Protein AF-A0A6H5J2U5-F1 (afdb_monomer_lite)

Foldseek 3Di:
DDQLVVLVVVCVVVCVVVVQQEDDDPQALVVLVVQLPDPDHHLAYEAEDEQLCVCVLPDPDDDPPDPDPDVVVVSVSSSSVRSNVNCVLCDPRYDYDYQDFDAPDSVRGDDHSVVVVVVVVVVVVDDGPPDDRSDPDDPDPPDDPVRPPDDVPPDPDVVVVVVVCPPPPPDPDD

Organism: NCBI:txid86971

Secondary structure (DSSP, 8-state):
--HHHHHHHHHHHTTTTTTT-------SHHHHHHHHTSSS--S-EEEEEEHHHHHHHH----------SSHHHHHHHHHHHHHHHHHHHHGGGEEEEEE--EEEETTEEE--HHHHHHHHHHHHHSPPP----SS-PPPPPPPPGGG----TT----HHHHHHH-PPPP-----

Structure (mmCIF, N/CA/C/O backbone):
data_AF-A0A6H5J2U5-F1
#
_entry.id   AF-A0A6H5J2U5-F1
#
loop_
_atom_site.group_PDB
_atom_site.id
_atom_site.type_symbol
_atom_site.label_atom_id
_atom_site.label_alt_id
_atom_site.label_comp_id
_atom_site.label_asym_id
_atom_site.label_entity_id
_atom_site.label_seq_id
_atom_site.pdbx_PDB_ins_code
_atom_site.Cartn_x
_atom_site.Cartn_y
_atom_site.Cartn_z
_atom_site.occupancy
_atom_site.B_iso_or_equiv
_atom_site.auth_seq_id
_atom_site.auth_comp_id
_atom_site.auth_asym_id
_atom_site.auth_atom_id
_atom_site.pdbx_PDB_model_num
ATOM 1 N N . MET A 1 1 ? -13.001 -18.050 13.666 1.00 43.03 1 MET A N 1
ATOM 2 C CA . MET A 1 1 ? -12.130 -17.780 12.499 1.00 43.03 1 MET A CA 1
ATOM 3 C C . MET A 1 1 ? -11.922 -16.277 12.433 1.00 43.03 1 MET A C 1
ATOM 5 O O . MET A 1 1 ? -12.919 -15.570 12.451 1.00 43.03 1 MET A O 1
ATOM 9 N N . ASN A 1 2 ? -10.673 -15.802 12.469 1.00 52.56 2 ASN A N 1
ATOM 10 C CA . ASN A 1 2 ? -10.343 -14.370 12.451 1.00 52.56 2 ASN A CA 1
ATOM 11 C C . ASN A 1 2 ? -10.569 -13.779 11.050 1.00 52.56 2 ASN A C 1
ATOM 13 O O . ASN A 1 2 ? -10.261 -14.433 10.055 1.00 52.56 2 ASN A O 1
ATOM 17 N N . ASP A 1 3 ? -11.049 -12.536 10.969 1.00 58.19 3 ASP A N 1
ATOM 18 C CA . ASP A 1 3 ? -11.325 -11.849 9.694 1.00 58.19 3 ASP A CA 1
ATOM 19 C C . ASP A 1 3 ? -10.076 -11.690 8.809 1.00 58.19 3 ASP A C 1
ATOM 21 O O . ASP A 1 3 ? -10.172 -11.746 7.584 1.00 58.19 3 ASP A O 1
ATOM 25 N N . SER A 1 4 ? -8.889 -11.615 9.421 1.00 61.03 4 SER A N 1
ATOM 26 C CA . SER A 1 4 ? -7.597 -11.623 8.716 1.00 61.03 4 SER A CA 1
ATOM 27 C C . SER A 1 4 ? -7.375 -12.909 7.901 1.00 61.03 4 SER A C 1
ATOM 29 O O . SER A 1 4 ? -6.958 -12.853 6.746 1.00 61.03 4 SER A O 1
ATOM 31 N N . SER A 1 5 ? -7.749 -14.074 8.444 1.00 64.31 5 SER A N 1
ATOM 32 C CA . SER A 1 5 ? -7.606 -15.362 7.750 1.00 64.31 5 SER A CA 1
ATOM 33 C C . SER A 1 5 ? -8.524 -15.459 6.529 1.00 64.31 5 SER A C 1
ATOM 35 O O . SER A 1 5 ? -8.112 -15.960 5.489 1.00 64.31 5 SER A O 1
ATOM 37 N N . ARG A 1 6 ? -9.748 -14.919 6.625 1.00 68.31 6 ARG A N 1
ATOM 38 C CA . ARG A 1 6 ? -10.698 -14.858 5.498 1.00 68.31 6 ARG A CA 1
ATOM 39 C C . ARG A 1 6 ? -10.226 -13.935 4.381 1.00 68.31 6 ARG A C 1
ATOM 41 O O . ARG A 1 6 ? -10.458 -14.219 3.210 1.00 68.31 6 ARG A O 1
ATOM 48 N N . LEU A 1 7 ? -9.593 -12.820 4.741 1.00 70.19 7 LEU A N 1
ATOM 49 C CA . LEU A 1 7 ? -9.038 -11.886 3.771 1.00 70.19 7 LEU A CA 1
ATOM 50 C C . LEU A 1 7 ? -7.875 -12.528 3.010 1.00 70.19 7 LEU A C 1
ATOM 52 O O . LEU A 1 7 ? -7.864 -12.477 1.783 1.00 70.19 7 LEU A O 1
ATOM 56 N N . GLN A 1 8 ? -6.950 -13.192 3.710 1.00 68.25 8 GLN A N 1
ATOM 57 C CA . GLN A 1 8 ? -5.845 -13.899 3.058 1.00 68.25 8 GLN A CA 1
ATOM 58 C C . GLN A 1 8 ? -6.324 -15.031 2.146 1.00 68.25 8 GLN A C 1
ATOM 60 O O . GLN A 1 8 ? -5.856 -15.134 1.016 1.00 68.25 8 GLN A O 1
ATOM 65 N N . GLU A 1 9 ? -7.301 -15.826 2.588 1.00 74.38 9 GLU A N 1
ATOM 66 C CA . GLU A 1 9 ? -7.892 -16.890 1.770 1.00 74.38 9 GLU A CA 1
ATOM 67 C C . GLU A 1 9 ? -8.509 -16.336 0.476 1.00 74.38 9 GLU A C 1
ATOM 69 O O . GLU A 1 9 ? -8.287 -16.877 -0.605 1.00 74.38 9 GLU A O 1
ATOM 74 N N . ARG A 1 10 ? -9.217 -15.203 0.554 1.00 71.38 10 ARG A N 1
ATOM 75 C CA . ARG A 1 10 ? -9.783 -14.544 -0.632 1.00 71.38 10 ARG A CA 1
ATOM 76 C C . ARG A 1 10 ? -8.732 -13.946 -1.561 1.00 71.38 10 ARG A C 1
ATOM 78 O O . ARG A 1 10 ? -8.880 -14.044 -2.775 1.00 71.38 10 ARG A O 1
ATOM 85 N N . LEU A 1 11 ? -7.682 -13.331 -1.021 1.00 70.50 11 LEU A N 1
ATOM 86 C CA . LEU A 1 11 ? -6.583 -12.808 -1.840 1.00 70.50 11 LEU A CA 1
ATOM 87 C C . LEU A 1 11 ? -5.823 -13.929 -2.557 1.00 70.50 11 LEU A C 1
ATOM 89 O O . LEU A 1 11 ? -5.430 -13.749 -3.712 1.00 70.50 11 LEU A O 1
ATOM 93 N N . ALA A 1 12 ? -5.667 -15.081 -1.899 1.00 71.44 12 ALA A N 1
ATOM 94 C CA . ALA A 1 12 ? -5.102 -16.285 -2.495 1.00 71.44 12 ALA A CA 1
ATOM 95 C C . ALA A 1 12 ? -6.001 -16.833 -3.615 1.00 71.44 12 ALA A C 1
ATOM 97 O O . ALA A 1 12 ? -5.511 -17.070 -4.712 1.00 71.44 12 ALA A O 1
ATOM 98 N N . GLN A 1 13 ? -7.319 -16.940 -3.394 1.00 73.12 13 GLN A N 1
ATOM 99 C CA . GLN A 1 13 ? -8.281 -17.384 -4.421 1.00 73.12 13 GLN A CA 1
ATOM 100 C C . GLN A 1 13 ? -8.286 -16.506 -5.682 1.00 73.12 13 GLN A C 1
ATOM 102 O O . GLN A 1 13 ? -8.606 -16.983 -6.767 1.00 73.12 13 GLN A O 1
ATOM 107 N N . LEU A 1 14 ? -7.945 -15.222 -5.552 1.00 66.69 14 LEU A N 1
ATOM 108 C CA . LEU A 1 14 ? -7.883 -14.281 -6.672 1.00 66.69 14 LEU A CA 1
ATOM 109 C C . LEU A 1 14 ? -6.512 -14.251 -7.373 1.00 66.69 14 LEU A C 1
ATOM 111 O O . LEU A 1 14 ? -6.299 -13.411 -8.253 1.00 66.69 14 LEU A O 1
ATOM 115 N N . ASN A 1 15 ? -5.575 -15.126 -6.982 1.00 64.69 15 ASN A N 1
ATOM 116 C CA . ASN A 1 15 ? -4.176 -15.146 -7.429 1.00 64.69 15 ASN A CA 1
ATOM 117 C C . ASN A 1 15 ? -3.491 -13.771 -7.310 1.00 64.69 15 ASN A C 1
ATOM 119 O O . ASN A 1 15 ? -2.558 -13.454 -8.047 1.00 64.69 15 ASN A O 1
ATOM 123 N N . LEU A 1 16 ? -3.962 -12.906 -6.405 1.00 63.53 16 LEU A N 1
ATOM 124 C CA . LEU A 1 16 ? -3.403 -11.561 -6.247 1.00 63.53 16 LEU A CA 1
ATOM 125 C C . LEU A 1 16 ? -2.060 -11.596 -5.514 1.00 63.53 16 LEU A C 1
ATOM 127 O O . LEU A 1 16 ? -1.203 -10.750 -5.770 1.00 63.53 16 LEU A O 1
ATOM 131 N N . LEU A 1 17 ? -1.875 -12.600 -4.651 1.00 59.41 17 LEU A N 1
ATOM 132 C CA . LEU A 1 17 ? -0.591 -12.906 -4.019 1.00 59.41 17 LEU A CA 1
ATOM 133 C C . LEU A 1 17 ? 0.446 -13.320 -5.075 1.00 59.41 17 LEU A C 1
ATOM 135 O O . LEU A 1 17 ? 1.549 -12.778 -5.091 1.00 59.41 17 LEU A O 1
ATOM 139 N N . ASP A 1 18 ? 0.055 -14.174 -6.026 1.00 54.97 18 ASP A N 1
ATOM 140 C CA . ASP A 1 18 ? 0.927 -14.638 -7.117 1.00 54.97 18 ASP A CA 1
ATOM 141 C C . ASP A 1 18 ? 1.259 -13.540 -8.125 1.00 54.97 18 ASP A C 1
ATOM 143 O O . ASP A 1 18 ? 2.338 -13.538 -8.719 1.00 54.97 18 ASP A O 1
ATOM 147 N N . LYS A 1 19 ? 0.359 -12.565 -8.294 1.00 53.78 19 LYS A N 1
ATOM 148 C CA . LYS A 1 19 ? 0.619 -11.390 -9.128 1.00 53.78 19 LYS A CA 1
ATOM 149 C C . LYS A 1 19 ? 1.618 -10.415 -8.472 1.00 53.78 19 LYS A C 1
ATOM 151 O O . LYS A 1 19 ? 2.128 -9.558 -9.178 1.00 53.78 19 LYS A O 1
ATOM 156 N N . ARG A 1 20 ? 1.963 -10.570 -7.182 1.00 53.16 20 ARG A N 1
ATOM 157 C CA . ARG A 1 20 ? 3.005 -9.808 -6.441 1.00 53.16 20 ARG A CA 1
ATOM 158 C C . ARG A 1 20 ? 2.745 -8.302 -6.248 1.00 53.16 20 ARG A C 1
ATOM 160 O O . ARG A 1 20 ? 3.686 -7.531 -6.086 1.00 53.16 20 ARG A O 1
ATOM 167 N N . TRP A 1 21 ? 1.480 -7.868 -6.227 1.00 55.19 21 TRP A N 1
ATOM 168 C CA . TRP A 1 21 ? 1.119 -6.437 -6.117 1.00 55.19 21 TRP A CA 1
ATOM 169 C C . TRP A 1 21 ? 0.710 -5.978 -4.713 1.00 55.19 21 TRP A C 1
ATOM 171 O O . TRP A 1 21 ? 0.473 -4.788 -4.510 1.00 55.19 21 TRP A O 1
ATOM 181 N N . ILE A 1 22 ? 0.553 -6.894 -3.752 1.00 55.19 22 ILE A N 1
ATOM 182 C CA . ILE A 1 22 ? -0.064 -6.569 -2.461 1.00 55.19 22 ILE A CA 1
ATOM 183 C C . ILE A 1 22 ? 0.810 -7.063 -1.313 1.00 55.19 22 ILE A C 1
ATOM 185 O O . ILE A 1 22 ? 0.954 -8.262 -1.088 1.00 55.19 22 ILE A O 1
ATOM 189 N N . LEU A 1 23 ? 1.327 -6.117 -0.536 1.00 53.03 23 LEU A N 1
ATOM 190 C CA . LEU A 1 23 ? 1.922 -6.372 0.769 1.00 53.03 23 LEU A CA 1
ATOM 191 C C . LEU A 1 23 ? 0.818 -6.342 1.825 1.00 53.03 23 LEU A C 1
ATOM 193 O O . LEU A 1 23 ? 0.500 -5.297 2.389 1.00 53.03 23 LEU A O 1
ATOM 197 N N . THR A 1 24 ? 0.205 -7.492 2.094 1.00 53.81 24 THR A N 1
ATOM 198 C CA . THR A 1 24 ? -0.684 -7.633 3.252 1.00 53.81 24 THR A CA 1
ATOM 199 C C . THR A 1 24 ? 0.099 -8.121 4.460 1.00 53.81 24 THR A C 1
ATOM 201 O O . THR A 1 24 ? 0.591 -9.245 4.445 1.00 53.81 24 THR A O 1
ATOM 204 N N . GLY A 1 25 ? 0.152 -7.320 5.525 1.00 53.81 25 GLY A N 1
ATOM 205 C CA . GLY A 1 25 ? 0.643 -7.786 6.826 1.00 53.81 25 GLY A CA 1
ATOM 206 C C . GLY A 1 25 ? 2.158 -7.738 7.011 1.00 53.81 25 GLY A C 1
ATOM 207 O O . GLY A 1 25 ? 2.696 -8.570 7.730 1.00 53.81 25 GLY A O 1
ATOM 208 N N . VAL A 1 26 ? 2.841 -6.769 6.396 1.00 55.91 26 VAL A N 1
ATOM 209 C CA . VAL A 1 26 ? 4.232 -6.457 6.748 1.00 55.91 26 VAL A CA 1
ATOM 210 C C . VAL A 1 26 ? 4.259 -5.974 8.191 1.00 55.91 26 VAL A C 1
ATOM 212 O O . VAL A 1 26 ? 3.851 -4.850 8.485 1.00 55.91 26 VAL A O 1
ATOM 215 N N . GLU A 1 27 ? 4.706 -6.836 9.096 1.00 64.06 27 GLU A N 1
ATOM 216 C CA . GLU A 1 27 ? 4.868 -6.464 10.497 1.00 64.06 27 GLU A CA 1
ATOM 217 C C . GLU A 1 27 ? 6.130 -5.616 10.695 1.00 64.06 27 GLU A C 1
ATOM 219 O O . GLU A 1 27 ? 6.157 -4.795 11.613 1.00 64.06 27 GLU A O 1
ATOM 224 N N . ARG A 1 28 ? 7.150 -5.774 9.830 1.00 73.62 28 ARG A N 1
ATOM 225 C CA . ARG A 1 28 ? 8.456 -5.104 9.935 1.00 73.62 28 ARG A CA 1
ATOM 226 C C . ARG A 1 28 ? 8.952 -4.604 8.581 1.00 73.62 28 ARG A C 1
ATOM 228 O O . ARG A 1 28 ? 8.821 -5.282 7.568 1.00 73.62 28 ARG A O 1
ATOM 235 N N . VAL A 1 29 ? 9.568 -3.423 8.557 1.00 78.94 29 VAL A N 1
ATOM 236 C CA . VAL A 1 29 ? 10.093 -2.824 7.316 1.00 78.94 29 VAL A CA 1
ATOM 237 C C . VAL A 1 29 ? 11.210 -3.667 6.690 1.00 78.94 29 VAL A C 1
ATOM 239 O O . VAL A 1 29 ? 11.406 -3.630 5.478 1.00 78.94 29 VAL A O 1
ATOM 242 N N . GLU A 1 30 ? 11.926 -4.442 7.499 1.00 80.81 30 GLU A N 1
ATOM 243 C CA . GLU A 1 30 ? 12.962 -5.376 7.058 1.00 80.81 30 GLU A CA 1
ATOM 244 C C . GLU A 1 30 ? 12.401 -6.430 6.099 1.00 80.81 30 GLU A C 1
ATOM 246 O O . GLU A 1 30 ? 12.951 -6.604 5.015 1.00 80.81 30 GLU A O 1
ATOM 251 N N . ASP A 1 31 ? 11.254 -7.029 6.428 1.00 78.75 31 ASP A N 1
ATOM 252 C CA . ASP A 1 31 ? 10.593 -8.030 5.580 1.00 78.75 31 ASP A CA 1
ATOM 253 C C . ASP A 1 31 ? 10.211 -7.428 4.215 1.00 78.75 31 ASP A C 1
ATOM 255 O O . ASP A 1 31 ? 10.296 -8.071 3.167 1.00 78.75 31 ASP A O 1
ATOM 259 N N . PHE A 1 32 ? 9.823 -6.147 4.208 1.00 77.25 32 PHE A N 1
ATOM 260 C CA . PHE A 1 32 ? 9.541 -5.424 2.972 1.00 77.25 32 PHE A CA 1
ATOM 261 C C . PHE A 1 32 ? 10.811 -5.167 2.148 1.00 77.25 32 PHE A C 1
ATOM 263 O O . PHE A 1 32 ? 10.782 -5.352 0.933 1.00 77.25 32 PHE A O 1
ATOM 270 N N . LYS A 1 33 ? 11.933 -4.805 2.780 1.00 80.75 33 LYS A N 1
ATOM 271 C CA . LYS A 1 33 ? 13.228 -4.643 2.093 1.00 80.75 33 LYS A CA 1
ATOM 272 C C . LYS A 1 33 ? 13.719 -5.954 1.480 1.00 80.75 33 LYS A C 1
ATOM 274 O O . LYS A 1 33 ? 14.254 -5.938 0.376 1.00 80.75 33 LYS A O 1
ATOM 279 N N . GLU A 1 34 ? 13.529 -7.078 2.167 1.00 79.62 34 GLU A N 1
ATOM 280 C CA . GLU A 1 34 ? 13.857 -8.403 1.630 1.00 79.62 34 GLU A CA 1
ATOM 281 C C . GLU A 1 34 ? 13.012 -8.731 0.393 1.00 79.62 34 GLU A C 1
ATOM 283 O O . GLU A 1 34 ? 13.543 -9.211 -0.611 1.00 79.62 34 GLU A O 1
ATOM 288 N N . LEU A 1 35 ? 11.715 -8.401 0.413 1.00 75.88 35 LEU A N 1
ATOM 289 C CA . LEU A 1 35 ? 10.852 -8.570 -0.757 1.00 75.88 35 LEU A CA 1
ATOM 290 C C . LEU A 1 35 ? 11.263 -7.652 -1.923 1.00 75.88 35 LEU A C 1
ATOM 292 O O . LEU A 1 35 ? 11.249 -8.077 -3.082 1.00 75.88 35 LEU A O 1
ATOM 296 N N . ASP A 1 36 ? 11.650 -6.412 -1.629 1.00 77.06 36 ASP A N 1
ATOM 297 C CA . ASP A 1 36 ? 12.111 -5.432 -2.623 1.00 77.06 36 ASP A CA 1
ATOM 298 C C . ASP A 1 36 ? 13.493 -5.790 -3.210 1.00 77.06 36 ASP A C 1
ATOM 300 O O . ASP A 1 36 ? 13.843 -5.351 -4.302 1.00 77.06 36 ASP A O 1
ATOM 304 N N . ALA A 1 37 ? 14.260 -6.653 -2.537 1.00 77.50 37 ALA A N 1
ATOM 305 C CA . ALA A 1 37 ? 15.502 -7.226 -3.057 1.00 77.50 37 ALA A CA 1
ATOM 306 C C . ALA A 1 37 ? 15.283 -8.444 -3.979 1.00 77.50 37 ALA A C 1
ATOM 308 O O . ALA A 1 37 ? 16.245 -8.984 -4.533 1.00 77.50 37 ALA A O 1
ATOM 309 N N . SER A 1 38 ? 14.041 -8.904 -4.152 1.00 73.69 38 SER A N 1
ATOM 310 C CA . SER A 1 38 ? 13.741 -10.048 -5.016 1.00 73.69 38 SER A CA 1
ATOM 311 C C . SER A 1 38 ? 13.962 -9.741 -6.506 1.00 73.69 38 SER A C 1
ATOM 313 O O . SER A 1 38 ? 14.063 -8.596 -6.941 1.00 73.69 38 SER A O 1
ATOM 315 N N . ILE A 1 39 ? 14.008 -10.794 -7.331 1.00 67.44 39 ILE A N 1
ATOM 316 C CA . ILE A 1 39 ? 14.215 -10.680 -8.787 1.00 67.44 39 ILE A CA 1
ATOM 317 C C . ILE A 1 39 ? 13.116 -9.832 -9.458 1.00 67.44 39 ILE A C 1
ATOM 319 O O . ILE A 1 39 ? 13.362 -9.204 -10.490 1.00 67.44 39 ILE A O 1
ATOM 323 N N . VAL A 1 40 ? 11.916 -9.788 -8.876 1.00 69.62 40 VAL A N 1
ATOM 324 C CA . VAL A 1 40 ? 10.784 -9.004 -9.381 1.00 69.62 40 VAL A CA 1
ATOM 325 C C . VAL A 1 40 ? 10.167 -8.253 -8.199 1.00 69.62 40 VAL A C 1
ATOM 327 O O . VAL A 1 40 ? 9.246 -8.787 -7.570 1.00 69.62 40 VAL A O 1
ATOM 330 N N . PRO A 1 41 ? 10.696 -7.065 -7.854 1.00 70.38 41 PRO A N 1
ATOM 331 C CA . PRO A 1 41 ? 10.223 -6.312 -6.705 1.00 70.38 41 PRO A CA 1
ATOM 332 C C . PRO A 1 41 ? 8.807 -5.764 -6.931 1.00 70.38 41 PRO A C 1
ATOM 334 O O . PRO A 1 41 ? 8.393 -5.533 -8.073 1.00 70.38 41 PRO A O 1
ATOM 337 N N . PRO A 1 42 ? 8.045 -5.528 -5.852 1.00 72.31 42 PRO A N 1
ATOM 338 C CA . PRO A 1 42 ? 6.724 -4.927 -5.943 1.00 72.31 42 PRO A CA 1
ATOM 339 C C . PRO A 1 42 ? 6.815 -3.468 -6.419 1.00 72.31 42 PRO A C 1
ATOM 341 O O . PRO A 1 42 ? 7.238 -2.561 -5.696 1.00 72.31 42 PRO A O 1
ATOM 344 N N . ASN A 1 43 ? 6.324 -3.217 -7.633 1.00 72.38 43 ASN A N 1
ATOM 345 C CA . ASN A 1 43 ? 6.282 -1.872 -8.223 1.00 72.38 43 ASN A CA 1
ATOM 346 C C . ASN A 1 43 ? 5.240 -0.952 -7.558 1.00 72.38 43 ASN A C 1
ATOM 348 O O . ASN A 1 43 ? 5.323 0.271 -7.663 1.00 72.38 43 ASN A O 1
ATOM 352 N N . ARG A 1 44 ? 4.266 -1.528 -6.846 1.00 75.81 44 ARG A N 1
ATOM 353 C CA . ARG A 1 44 ? 3.218 -0.808 -6.117 1.00 75.81 44 ARG A CA 1
ATOM 354 C C . ARG A 1 44 ? 3.042 -1.426 -4.735 1.00 75.81 44 ARG A C 1
ATOM 356 O O . ARG A 1 44 ? 3.002 -2.644 -4.601 1.00 75.81 44 ARG A O 1
ATOM 363 N N . VAL A 1 45 ? 2.946 -0.580 -3.714 1.00 78.56 45 VAL A N 1
ATOM 364 C CA . VAL A 1 45 ? 2.697 -0.979 -2.324 1.00 78.56 45 VAL A CA 1
ATOM 365 C C . VAL A 1 45 ? 1.365 -0.378 -1.911 1.00 78.56 45 VAL A C 1
ATOM 367 O O . VAL A 1 45 ? 1.226 0.838 -1.878 1.00 78.56 45 VAL A O 1
ATOM 370 N N . LEU A 1 46 ? 0.385 -1.221 -1.601 1.00 80.31 46 LEU A N 1
ATOM 371 C CA . LEU A 1 46 ? -0.911 -0.779 -1.095 1.00 80.31 46 LEU A CA 1
ATOM 372 C C . LEU A 1 46 ? -0.953 -0.993 0.416 1.00 80.31 46 LEU A C 1
ATOM 374 O O . LEU A 1 46 ? -0.873 -2.131 0.878 1.00 80.31 46 LEU A O 1
ATOM 378 N N . MET A 1 47 ? -1.084 0.086 1.186 1.00 79.44 47 MET A N 1
ATOM 379 C CA . MET A 1 47 ? -1.215 0.022 2.641 1.00 79.44 47 MET A CA 1
ATOM 380 C C . MET A 1 47 ? -2.641 0.330 3.059 1.00 79.44 47 MET A C 1
ATOM 382 O O . MET A 1 47 ? -3.140 1.431 2.853 1.00 79.44 47 MET A O 1
ATOM 386 N N . LEU A 1 48 ? -3.291 -0.646 3.679 1.00 79.81 48 LEU A N 1
ATOM 387 C CA . LEU A 1 48 ? -4.651 -0.501 4.175 1.00 79.81 48 LEU A CA 1
ATOM 388 C C . LEU A 1 48 ? -4.622 0.032 5.606 1.00 79.81 48 LEU A C 1
ATOM 390 O O . LEU A 1 48 ? -4.028 -0.594 6.486 1.00 79.81 48 LEU A O 1
ATOM 394 N N . VAL A 1 49 ? -5.274 1.166 5.848 1.00 78.38 49 VAL A N 1
ATOM 395 C CA . VAL A 1 49 ? -5.325 1.793 7.174 1.00 78.38 49 VAL A CA 1
ATOM 396 C C . VAL A 1 49 ? -6.768 2.109 7.525 1.00 78.38 49 VAL A C 1
ATOM 398 O O . VAL A 1 49 ? -7.485 2.718 6.735 1.00 78.38 49 VAL A O 1
ATOM 401 N N . ASP A 1 50 ? -7.193 1.716 8.723 1.00 78.12 50 ASP A N 1
ATOM 402 C CA . ASP A 1 50 ? -8.510 2.087 9.235 1.00 78.12 50 ASP A CA 1
ATOM 403 C C . ASP A 1 50 ? -8.642 3.612 9.374 1.00 78.12 50 ASP A C 1
ATOM 405 O O . ASP A 1 50 ? -7.689 4.311 9.731 1.00 78.12 50 ASP A O 1
ATOM 409 N N . SER A 1 51 ? -9.842 4.127 9.127 1.00 77.31 51 SER A N 1
ATOM 410 C CA . SER A 1 51 ? -10.187 5.550 9.181 1.00 77.31 51 SER A CA 1
ATOM 411 C C . SER A 1 51 ? -9.745 6.210 10.499 1.00 77.31 51 SER A C 1
ATOM 413 O O . SER A 1 51 ? -9.246 7.333 10.495 1.00 77.31 51 SER A O 1
ATOM 415 N N . SER A 1 52 ? -9.837 5.480 11.617 1.00 73.69 52 SER A N 1
ATOM 416 C CA . SER A 1 52 ? -9.431 5.916 12.965 1.00 73.69 52 SER A CA 1
ATOM 417 C C . SER A 1 52 ? -7.909 6.060 13.164 1.00 73.69 52 SER A C 1
ATOM 419 O O . SER A 1 52 ? -7.440 6.794 14.046 1.00 73.69 52 SER A O 1
ATOM 421 N N . ALA A 1 53 ? -7.123 5.338 12.364 1.00 72.81 53 ALA A N 1
ATOM 422 C CA . ALA A 1 53 ? -5.666 5.288 12.425 1.00 72.81 53 ALA A CA 1
ATOM 423 C C . ALA A 1 53 ? -5.004 6.104 11.306 1.00 72.81 53 ALA A C 1
ATOM 425 O O . ALA A 1 53 ? -3.837 6.474 11.446 1.00 72.81 53 ALA A O 1
ATOM 426 N N . TYR A 1 54 ? -5.742 6.426 10.240 1.00 77.75 54 TYR A N 1
ATOM 427 C CA . TYR A 1 54 ? -5.246 7.132 9.059 1.00 77.75 54 TYR 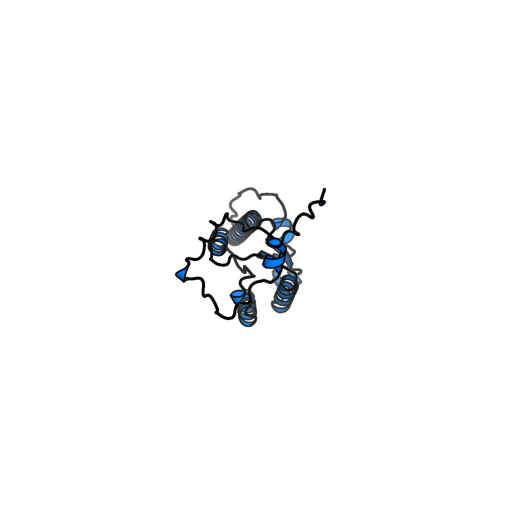A CA 1
ATOM 428 C C . TYR A 1 54 ? -4.531 8.438 9.420 1.00 77.75 54 TYR A C 1
ATOM 430 O O . TYR A 1 54 ? -3.351 8.604 9.110 1.00 77.75 54 TYR A O 1
ATOM 438 N N . ASP A 1 55 ? -5.187 9.318 10.178 1.00 78.50 55 ASP A N 1
ATOM 439 C CA . ASP A 1 55 ? -4.607 10.612 10.562 1.00 78.50 55 ASP A CA 1
ATOM 440 C C . ASP A 1 55 ? -3.342 10.449 11.419 1.00 78.50 55 ASP A C 1
ATOM 442 O O . ASP A 1 55 ? -2.392 11.223 11.309 1.00 78.50 55 ASP A O 1
ATOM 446 N N . LYS A 1 56 ? -3.285 9.403 12.253 1.00 75.88 56 LYS A N 1
ATOM 447 C CA . LYS A 1 56 ? -2.122 9.111 13.107 1.00 75.88 56 LYS A CA 1
ATOM 448 C C . LYS A 1 56 ? -0.931 8.628 12.278 1.00 75.88 56 LYS A C 1
ATOM 450 O O . LYS A 1 56 ? 0.198 9.061 12.538 1.00 75.88 56 LYS A O 1
ATOM 455 N N . VAL A 1 57 ? -1.183 7.779 11.280 1.00 73.38 57 VAL A N 1
ATOM 456 C CA . VAL A 1 57 ? -0.172 7.272 10.338 1.00 73.38 57 VAL A CA 1
ATOM 457 C C . VAL A 1 57 ? 0.359 8.406 9.464 1.00 73.38 57 VAL A C 1
ATOM 459 O O . VAL A 1 57 ? 1.573 8.567 9.371 1.00 73.38 57 VAL A O 1
ATOM 462 N N . MET A 1 58 ? -0.526 9.238 8.914 1.00 77.62 58 MET A N 1
ATOM 463 C CA . MET A 1 58 ? -0.147 10.350 8.036 1.00 77.62 58 MET A CA 1
ATOM 464 C C . MET A 1 58 ? 0.451 11.545 8.790 1.00 77.62 58 MET A C 1
ATOM 466 O O . MET A 1 58 ? 1.111 12.392 8.191 1.00 77.62 58 MET A O 1
ATOM 470 N N . SER A 1 59 ? 0.251 11.643 10.108 1.00 76.56 59 SER A N 1
ATOM 471 C CA . SER A 1 59 ? 0.872 12.708 10.896 1.00 76.56 59 SER A CA 1
ATOM 472 C C . SER A 1 59 ? 2.386 12.502 11.052 1.00 76.56 59 SER A C 1
ATOM 474 O O . SER A 1 59 ? 2.853 11.465 11.527 1.00 76.56 59 SER A O 1
ATOM 476 N N . ASN A 1 60 ? 3.166 13.552 10.782 1.00 62.62 60 ASN A N 1
ATOM 477 C CA . ASN A 1 60 ? 4.614 13.590 11.051 1.00 62.62 60 ASN A CA 1
ATOM 478 C C . ASN A 1 60 ? 4.964 13.670 12.548 1.00 62.62 60 ASN A C 1
ATOM 480 O O . ASN A 1 60 ? 6.137 13.733 12.914 1.00 62.62 60 ASN A O 1
ATOM 484 N N . LYS A 1 61 ? 3.967 13.684 13.441 1.00 61.66 61 LYS A N 1
ATOM 485 C CA . LYS A 1 61 ? 4.209 13.683 14.883 1.00 61.66 61 LYS A CA 1
ATOM 486 C C . LYS A 1 61 ? 4.706 12.295 15.288 1.00 61.66 61 LYS A C 1
ATOM 488 O O . LYS A 1 61 ? 3.930 11.342 15.389 1.00 61.66 61 LYS A O 1
ATOM 493 N N . LEU A 1 62 ? 6.015 12.181 15.503 1.00 54.88 62 LEU A N 1
ATOM 494 C CA . LEU A 1 62 ? 6.596 11.094 16.283 1.00 54.88 62 LEU A CA 1
ATOM 495 C C . LEU A 1 62 ? 5.998 11.195 17.685 1.00 54.88 62 LEU A C 1
ATOM 497 O O . LEU A 1 62 ? 6.178 12.199 18.374 1.00 54.88 62 LEU A O 1
ATOM 501 N N . LEU A 1 63 ? 5.221 10.190 18.084 1.00 55.81 63 LEU A N 1
ATOM 502 C CA . LEU A 1 63 ? 4.771 10.119 19.465 1.00 55.81 63 LEU A CA 1
ATOM 503 C C . LEU A 1 63 ? 6.022 9.986 20.348 1.00 55.81 63 LEU A C 1
ATOM 505 O O . LEU A 1 63 ? 6.856 9.129 20.045 1.00 55.81 63 LEU A O 1
ATOM 509 N N . PRO A 1 64 ? 6.164 10.782 21.423 1.00 52.88 64 PRO A N 1
ATOM 510 C CA . PRO A 1 64 ? 7.229 10.587 22.394 1.00 52.88 64 PRO A CA 1
ATOM 511 C C . PRO A 1 64 ? 7.284 9.116 22.821 1.00 52.88 64 PRO A C 1
ATOM 513 O O . PRO A 1 64 ? 6.240 8.483 23.064 1.00 52.88 64 PRO A O 1
ATOM 516 N N . TRP A 1 65 ? 8.493 8.551 22.857 1.00 55.38 65 TRP A N 1
ATOM 517 C CA . TRP A 1 65 ? 8.716 7.207 23.378 1.00 55.38 65 TRP A CA 1
ATOM 518 C C . TRP A 1 65 ? 8.503 7.222 24.894 1.00 55.38 65 TRP A C 1
ATOM 520 O O . TRP A 1 65 ? 9.427 7.356 25.685 1.00 55.38 65 TRP A O 1
ATOM 530 N N . GLU A 1 66 ? 7.246 7.117 25.291 1.00 57.41 66 GLU A N 1
ATOM 531 C CA . GLU A 1 66 ? 6.833 6.690 26.617 1.00 57.41 66 GLU A CA 1
ATOM 532 C C . GLU A 1 66 ? 6.468 5.212 26.490 1.00 57.41 66 GLU A C 1
ATOM 534 O O . GLU A 1 66 ? 5.660 4.842 25.629 1.00 57.41 66 GLU A O 1
ATOM 539 N N . ALA A 1 67 ? 7.123 4.357 27.278 1.00 55.97 67 ALA A N 1
ATOM 540 C CA . ALA A 1 67 ? 6.836 2.930 27.299 1.00 55.97 67 ALA A CA 1
ATOM 541 C C . ALA A 1 67 ? 5.390 2.734 27.792 1.00 55.97 67 ALA A C 1
ATOM 543 O O . ALA A 1 67 ? 5.099 3.085 28.935 1.00 55.97 67 ALA A O 1
ATOM 544 N N . PRO A 1 68 ? 4.461 2.228 26.959 1.00 61.41 68 PRO A N 1
ATOM 545 C CA . PRO A 1 68 ? 3.096 1.995 27.407 1.00 61.41 68 PRO A CA 1
ATOM 546 C C . PRO A 1 68 ? 3.100 0.895 28.469 1.00 61.41 68 PRO A C 1
ATOM 548 O O . PRO A 1 68 ? 3.684 -0.159 28.241 1.00 61.41 68 PRO A O 1
ATOM 551 N N . GLU A 1 69 ? 2.407 1.103 29.588 1.00 64.56 69 GLU A N 1
ATOM 552 C CA . GLU A 1 69 ? 2.233 0.059 30.613 1.00 64.56 69 GLU A CA 1
ATOM 553 C C . GLU A 1 69 ? 1.389 -1.129 30.101 1.00 64.56 69 GLU A C 1
ATOM 555 O O . GLU A 1 69 ? 1.483 -2.238 30.620 1.00 64.56 69 GLU A O 1
ATOM 560 N N . ASP A 1 70 ? 0.580 -0.912 29.053 1.00 78.31 70 ASP A N 1
ATOM 561 C CA . ASP A 1 70 ? -0.289 -1.925 28.447 1.00 78.31 70 ASP A CA 1
ATOM 562 C C . ASP A 1 70 ? 0.378 -2.601 27.224 1.00 78.31 70 ASP A C 1
ATOM 564 O O . ASP A 1 70 ? 0.638 -1.928 26.213 1.00 78.31 70 ASP A O 1
ATOM 568 N N . PRO A 1 71 ? 0.577 -3.936 27.241 1.00 77.75 71 PRO A N 1
ATOM 569 C CA . PRO A 1 71 ? 1.184 -4.678 26.135 1.00 77.75 71 PRO A CA 1
ATOM 570 C C . PRO A 1 71 ? 0.397 -4.577 24.818 1.00 77.75 71 PRO A C 1
ATOM 572 O O . PRO A 1 71 ? 0.994 -4.634 23.739 1.00 77.75 71 PRO A O 1
ATOM 575 N N . LYS A 1 72 ? -0.929 -4.379 24.855 1.00 73.56 72 LYS A N 1
ATOM 576 C CA . LYS A 1 72 ? -1.726 -4.183 23.629 1.00 73.56 72 LYS A CA 1
ATOM 577 C C . LYS A 1 72 ? -1.395 -2.853 22.959 1.00 73.56 72 LYS A C 1
ATOM 579 O O . LYS A 1 72 ? -1.187 -2.809 21.745 1.00 73.56 72 LYS A O 1
ATOM 584 N N . LYS A 1 73 ? -1.283 -1.785 23.753 1.00 74.38 73 LYS A N 1
ATOM 585 C CA . LYS A 1 73 ? -0.892 -0.452 23.269 1.00 74.38 73 LYS A CA 1
ATOM 586 C C . LYS A 1 73 ? 0.551 -0.440 22.775 1.00 74.38 73 LYS A C 1
ATOM 588 O O . LYS A 1 73 ? 0.845 0.224 21.782 1.00 74.38 73 LYS A O 1
ATOM 593 N N . GLN A 1 74 ? 1.434 -1.207 23.416 1.00 77.88 74 GLN A N 1
ATOM 594 C CA . GLN A 1 74 ? 2.811 -1.393 22.961 1.00 77.88 74 GLN A CA 1
ATOM 595 C C . GLN A 1 74 ? 2.867 -2.050 21.577 1.00 77.88 74 GLN A C 1
ATOM 597 O O . GLN A 1 74 ? 3.516 -1.508 20.682 1.00 77.88 74 GLN A O 1
ATOM 602 N N . LYS A 1 75 ? 2.135 -3.152 21.366 1.00 76.31 75 LYS A N 1
ATOM 603 C CA . LYS A 1 75 ? 2.082 -3.829 20.061 1.00 76.31 75 LYS A CA 1
ATOM 604 C C . LYS A 1 75 ? 1.501 -2.925 18.967 1.00 76.31 75 LYS A C 1
ATOM 606 O O . LYS A 1 75 ? 2.039 -2.867 17.866 1.00 76.31 75 LYS A O 1
ATOM 611 N N . GLN A 1 76 ? 0.445 -2.171 19.276 1.00 73.62 76 GLN A N 1
ATOM 612 C CA . GLN A 1 76 ? -0.155 -1.223 18.332 1.00 73.62 76 GLN A CA 1
ATOM 613 C C . GLN A 1 76 ? 0.804 -0.077 17.962 1.00 73.62 76 GLN A C 1
ATOM 615 O O . GLN A 1 76 ? 0.884 0.306 16.795 1.00 73.62 76 GLN A O 1
ATOM 620 N N . ARG A 1 77 ? 1.565 0.456 18.929 1.00 75.88 77 ARG A N 1
ATOM 621 C CA . ARG A 1 77 ? 2.608 1.465 18.669 1.00 75.88 77 ARG A CA 1
ATOM 622 C C . ARG A 1 77 ? 3.741 0.915 17.805 1.00 75.88 77 ARG A C 1
ATOM 624 O O . ARG A 1 77 ? 4.156 1.606 16.882 1.00 75.88 77 ARG A O 1
ATOM 631 N N . GLN A 1 78 ? 4.216 -0.300 18.088 1.00 78.00 78 GLN A N 1
ATOM 632 C CA . GLN A 1 78 ? 5.249 -0.963 17.284 1.00 78.00 78 GLN A CA 1
ATOM 633 C C . GLN A 1 78 ? 4.790 -1.147 15.837 1.00 78.00 78 GLN A C 1
ATOM 635 O O . GLN A 1 78 ? 5.507 -0.755 14.922 1.00 78.00 78 GLN A O 1
ATOM 640 N N . LEU A 1 79 ? 3.567 -1.645 15.632 1.00 77.12 79 LEU A N 1
ATOM 641 C CA . LEU A 1 79 ? 2.985 -1.784 14.298 1.00 77.12 79 LEU A CA 1
ATOM 642 C C . LEU A 1 79 ? 2.938 -0.438 13.560 1.00 77.12 79 LEU A C 1
ATOM 644 O O . LEU A 1 79 ? 3.367 -0.340 12.417 1.00 77.12 79 LEU A O 1
ATOM 648 N N . MET A 1 80 ? 2.470 0.620 14.224 1.00 78.00 80 MET A N 1
ATOM 649 C CA . MET A 1 80 ? 2.404 1.957 13.630 1.00 78.00 80 MET A CA 1
ATOM 650 C C . MET A 1 80 ? 3.791 2.520 13.281 1.00 78.00 80 MET A C 1
ATOM 652 O O . MET A 1 80 ? 3.926 3.200 12.267 1.00 78.00 80 MET A O 1
ATOM 656 N N . TRP A 1 81 ? 4.814 2.246 14.095 1.00 80.69 81 TRP A N 1
ATOM 657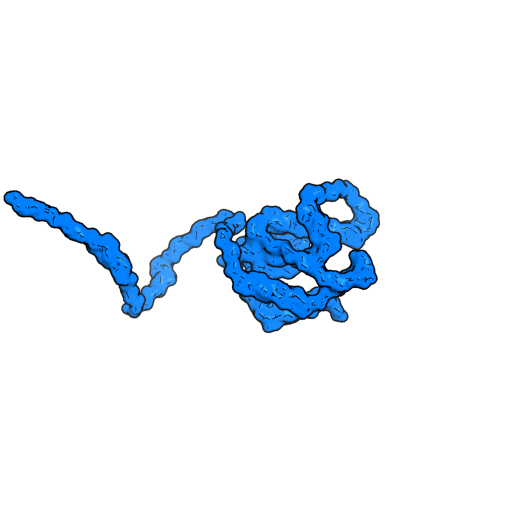 C CA . TRP A 1 81 ? 6.196 2.634 13.800 1.00 80.69 81 TRP A CA 1
ATOM 658 C C . TRP A 1 81 ? 6.716 1.922 12.547 1.00 80.69 81 TRP A C 1
ATOM 660 O O . TRP A 1 81 ? 7.146 2.585 11.607 1.00 80.69 81 TRP A O 1
ATOM 670 N N . HIS A 1 82 ? 6.550 0.600 12.474 1.00 81.56 82 HIS A N 1
ATOM 671 C CA . HIS A 1 82 ? 6.937 -0.177 11.298 1.00 81.56 82 HIS A CA 1
ATOM 672 C C . HIS A 1 82 ? 6.183 0.242 10.029 1.00 81.56 82 HIS A C 1
ATOM 674 O O . HIS A 1 82 ? 6.786 0.307 8.961 1.00 81.56 82 HIS A O 1
ATOM 680 N N . MET A 1 83 ? 4.895 0.594 10.129 1.00 78.56 83 MET A N 1
ATOM 681 C CA . MET A 1 83 ? 4.141 1.133 8.990 1.00 78.56 83 MET A CA 1
ATOM 682 C C . MET A 1 83 ? 4.704 2.474 8.507 1.00 78.56 83 MET A C 1
ATOM 684 O O . MET A 1 83 ? 4.822 2.678 7.302 1.00 78.56 83 MET A O 1
ATOM 688 N N . LYS A 1 84 ? 5.076 3.386 9.418 1.00 80.44 84 LYS A N 1
ATOM 689 C CA . LYS A 1 84 ? 5.694 4.670 9.039 1.00 80.44 84 LYS A CA 1
ATOM 690 C C . LYS A 1 84 ? 7.047 4.469 8.364 1.00 80.44 84 LYS A C 1
ATOM 692 O O . LYS A 1 84 ? 7.301 5.098 7.340 1.00 80.44 84 LYS A O 1
ATOM 697 N N . ASP A 1 85 ? 7.868 3.565 8.883 1.00 82.75 85 ASP A N 1
ATOM 698 C CA . ASP A 1 85 ? 9.157 3.230 8.277 1.00 82.75 85 ASP A CA 1
ATOM 699 C C . ASP A 1 85 ? 8.984 2.585 6.897 1.00 82.75 85 ASP A C 1
ATOM 701 O O . ASP A 1 85 ? 9.689 2.939 5.950 1.00 82.75 85 ASP A O 1
ATOM 705 N N . ALA A 1 86 ? 8.005 1.688 6.747 1.00 80.50 86 ALA A N 1
ATOM 706 C CA . ALA A 1 86 ? 7.673 1.086 5.462 1.00 80.50 86 ALA A CA 1
ATOM 707 C C . ALA A 1 86 ? 7.163 2.126 4.457 1.00 80.50 86 ALA A C 1
ATOM 709 O O . ALA A 1 86 ? 7.547 2.061 3.294 1.00 80.50 86 ALA A O 1
ATOM 710 N N . LEU A 1 87 ? 6.358 3.107 4.882 1.00 81.00 87 LEU A N 1
ATOM 711 C CA . LEU A 1 87 ? 5.929 4.222 4.029 1.00 81.00 87 LEU A CA 1
ATOM 712 C C . LEU A 1 87 ? 7.103 5.107 3.615 1.00 81.00 87 LEU A C 1
ATOM 714 O O . LEU A 1 87 ? 7.209 5.471 2.446 1.00 81.00 87 LEU A O 1
ATOM 718 N N . ALA A 1 88 ? 7.998 5.423 4.550 1.00 82.75 88 ALA A N 1
ATOM 719 C CA . ALA A 1 88 ? 9.183 6.228 4.277 1.00 82.75 88 ALA A CA 1
ATOM 720 C C . ALA A 1 88 ? 10.121 5.537 3.277 1.00 82.75 88 ALA A C 1
ATOM 722 O O . ALA A 1 88 ? 10.618 6.181 2.357 1.00 82.75 88 ALA A O 1
ATOM 723 N N . TYR A 1 89 ? 10.326 4.226 3.424 1.00 83.62 89 TYR A N 1
ATOM 724 C CA . TYR A 1 89 ? 11.122 3.436 2.486 1.00 83.62 89 TYR A CA 1
ATOM 725 C C . TYR A 1 89 ? 10.414 3.252 1.137 1.00 83.62 89 TYR A C 1
ATOM 727 O O . TYR A 1 89 ? 11.039 3.354 0.083 1.00 83.62 89 TYR A O 1
ATOM 735 N N . ALA A 1 90 ? 9.100 3.023 1.156 1.00 80.88 90 ALA A N 1
ATOM 736 C CA . ALA A 1 90 ? 8.314 2.866 -0.054 1.00 80.88 90 ALA A CA 1
ATOM 737 C C . ALA A 1 90 ? 8.260 4.156 -0.889 1.00 80.88 90 ALA A C 1
ATOM 739 O O . ALA A 1 90 ? 8.220 4.084 -2.119 1.00 80.88 90 ALA A O 1
ATOM 740 N N . GLY A 1 91 ? 8.250 5.317 -0.235 1.00 82.44 91 GLY A N 1
ATOM 741 C CA . GLY A 1 91 ? 8.195 6.620 -0.882 1.00 82.44 91 GLY A CA 1
ATOM 742 C C . GLY A 1 91 ? 6.999 6.737 -1.842 1.00 82.44 91 GLY A C 1
ATOM 743 O O . GLY A 1 91 ? 5.880 6.384 -1.469 1.00 82.44 91 GLY A O 1
ATOM 744 N N . PRO A 1 92 ? 7.200 7.211 -3.084 1.00 81.06 92 PRO A N 1
ATOM 745 C CA . PRO A 1 92 ? 6.107 7.509 -4.015 1.00 81.06 92 PRO A CA 1
ATOM 746 C C . PRO A 1 92 ? 5.368 6.274 -4.549 1.00 81.06 92 PRO A C 1
ATOM 748 O O . PRO A 1 92 ? 4.306 6.412 -5.148 1.00 81.06 92 PRO A O 1
ATOM 751 N N . SER A 1 93 ? 5.906 5.069 -4.363 1.00 79.19 93 SER A N 1
ATOM 752 C CA . SER A 1 93 ? 5.263 3.826 -4.810 1.00 79.19 93 SER A CA 1
ATOM 753 C C . SER A 1 93 ? 4.363 3.206 -3.743 1.00 79.19 93 SER A C 1
ATOM 755 O O . SER A 1 93 ? 3.769 2.155 -4.000 1.00 79.19 93 SER A O 1
ATOM 757 N N . ALA A 1 94 ? 4.268 3.814 -2.555 1.00 82.06 94 ALA A N 1
ATOM 758 C CA . ALA A 1 94 ? 3.229 3.490 -1.589 1.00 82.06 94 ALA A CA 1
ATOM 759 C C . ALA A 1 94 ? 1.965 4.317 -1.824 1.00 82.06 94 ALA A C 1
ATOM 761 O O . ALA A 1 94 ? 2.006 5.540 -1.923 1.00 82.06 94 ALA A O 1
ATOM 762 N N . GLU A 1 95 ? 0.830 3.632 -1.810 1.00 83.69 95 GLU A N 1
ATOM 763 C CA . GLU A 1 95 ? -0.492 4.230 -1.731 1.00 83.69 95 GLU A CA 1
ATOM 764 C C . GLU A 1 95 ? -1.140 3.808 -0.411 1.00 83.69 95 GLU A C 1
ATOM 766 O O . GLU A 1 95 ? -1.289 2.616 -0.123 1.00 83.69 95 GLU A O 1
ATOM 771 N N . VAL A 1 96 ? -1.519 4.792 0.406 1.00 83.31 96 VAL A N 1
ATOM 772 C CA . VAL A 1 96 ? -2.279 4.552 1.635 1.00 83.31 96 VAL A CA 1
ATOM 773 C C . VAL A 1 96 ? -3.759 4.611 1.302 1.00 83.31 96 VAL A C 1
ATOM 775 O O . VAL A 1 96 ? -4.286 5.655 0.924 1.00 83.31 96 VAL A O 1
ATOM 778 N N . ILE A 1 97 ? -4.439 3.490 1.484 1.00 83.69 97 ILE A N 1
ATOM 779 C CA . ILE A 1 97 ? -5.868 3.366 1.256 1.00 83.69 97 ILE A CA 1
ATOM 780 C C . ILE A 1 97 ? -6.578 3.458 2.605 1.00 83.69 97 ILE A C 1
ATOM 782 O O . ILE A 1 97 ? -6.417 2.600 3.479 1.00 83.69 97 ILE A O 1
ATOM 786 N N . ARG A 1 98 ? -7.389 4.506 2.758 1.00 84.38 98 ARG A N 1
ATOM 787 C CA . ARG A 1 98 ? -8.278 4.678 3.907 1.00 84.38 98 ARG A CA 1
ATOM 788 C C . ARG A 1 98 ? -9.422 3.671 3.818 1.00 84.38 98 ARG A C 1
ATOM 790 O O . ARG A 1 98 ? -10.163 3.655 2.838 1.00 84.38 98 ARG A O 1
ATOM 797 N N . LEU A 1 99 ? -9.565 2.844 4.845 1.00 81.94 99 LEU A N 1
ATOM 798 C CA . LEU A 1 99 ? -10.687 1.930 4.988 1.00 81.94 99 LEU A CA 1
ATOM 799 C C . LEU A 1 99 ? -11.779 2.585 5.833 1.00 81.94 99 LEU A C 1
ATOM 801 O O . LEU A 1 99 ? -11.594 2.821 7.026 1.00 81.94 99 LEU A O 1
ATOM 805 N N . ASP A 1 100 ? -12.935 2.834 5.225 1.00 78.38 100 ASP A N 1
ATOM 806 C CA . ASP A 1 100 ? -14.119 3.330 5.928 1.00 78.38 100 ASP A CA 1
ATOM 807 C C . ASP A 1 100 ? -14.920 2.158 6.500 1.00 78.38 100 ASP A C 1
ATOM 809 O O . ASP A 1 100 ? -15.963 1.741 5.990 1.00 78.38 100 ASP A O 1
ATOM 813 N N . CYS A 1 101 ? -14.379 1.570 7.562 1.00 75.12 101 CYS A N 1
ATOM 814 C CA . CYS A 1 101 ? -14.984 0.420 8.212 1.00 75.12 101 CYS A CA 1
ATOM 815 C C . CYS A 1 101 ? -16.168 0.836 9.087 1.00 75.12 101 CYS A C 1
ATOM 817 O O . CYS A 1 101 ? -16.189 1.910 9.690 1.00 75.12 101 CYS A O 1
ATOM 819 N N . LYS A 1 102 ? -17.174 -0.039 9.196 1.00 74.06 102 LYS A N 1
ATOM 820 C CA . LYS A 1 102 ? -18.300 0.210 10.100 1.00 74.06 102 LYS A CA 1
ATOM 821 C C . LYS A 1 102 ? -17.834 -0.038 11.529 1.00 74.06 102 LYS A C 1
ATOM 823 O O . LYS A 1 102 ? -17.679 -1.182 11.959 1.00 74.06 102 LYS A O 1
ATOM 828 N N . CYS A 1 103 ? -17.606 1.044 12.259 1.00 64.06 103 CYS A N 1
ATOM 829 C CA . CYS A 1 103 ? -17.211 0.989 13.656 1.00 64.06 103 CYS A CA 1
ATOM 830 C C . CYS A 1 103 ? -18.443 0.852 14.552 1.00 64.06 103 CYS A C 1
ATOM 832 O O . CYS A 1 103 ? -19.349 1.683 14.513 1.00 64.06 103 CYS A O 1
ATOM 834 N N . LYS A 1 104 ? -18.491 -0.222 15.352 1.00 63.38 104 LYS A N 1
ATOM 835 C CA . LYS A 1 104 ? -19.497 -0.383 16.419 1.00 63.38 104 LYS A CA 1
ATOM 836 C C . LYS A 1 104 ? -19.098 0.420 17.666 1.00 63.38 104 LYS A C 1
ATOM 838 O O . LYS A 1 104 ? -19.968 0.890 18.387 1.00 63.38 104 LYS A O 1
ATOM 843 N N . THR A 1 105 ? -17.793 0.582 17.889 1.00 58.41 105 THR A N 1
ATOM 844 C CA . THR A 1 105 ? -17.141 1.391 18.936 1.00 58.41 105 THR A CA 1
ATOM 845 C C . THR A 1 105 ? -15.795 1.911 18.407 1.00 58.41 105 THR A C 1
ATOM 847 O O . THR A 1 105 ? -15.310 1.375 17.410 1.00 58.41 105 THR A O 1
ATOM 850 N N . GLU A 1 106 ? -15.168 2.898 19.066 1.00 57.00 106 GLU A N 1
ATOM 851 C CA . GLU A 1 106 ? -13.856 3.462 18.659 1.00 57.00 106 GLU A CA 1
ATOM 852 C C . GLU A 1 106 ? -12.759 2.395 18.482 1.00 57.00 106 GLU A C 1
ATOM 854 O O . GLU A 1 106 ? -11.918 2.518 17.598 1.00 57.00 106 GLU A O 1
ATOM 859 N N . ASP A 1 107 ? -12.817 1.310 19.262 1.00 55.12 107 ASP A N 1
ATOM 860 C CA . ASP A 1 107 ? -11.834 0.217 19.227 1.00 55.12 107 ASP A CA 1
ATOM 861 C C . ASP A 1 107 ? -12.270 -1.007 18.399 1.00 55.12 107 ASP A C 1
ATOM 863 O O . ASP A 1 107 ? -11.547 -2.005 18.332 1.00 55.12 107 ASP A O 1
ATOM 867 N N . LYS A 1 108 ? -13.476 -1.000 17.810 1.00 63.09 108 LYS A N 1
ATOM 868 C CA . LYS A 1 108 ? -14.045 -2.185 17.145 1.00 63.09 108 LYS A CA 1
ATOM 869 C C . LYS A 1 108 ? -14.685 -1.822 15.810 1.00 63.09 108 LYS A C 1
ATOM 871 O O . LYS A 1 108 ? -15.908 -1.691 15.685 1.00 63.09 108 LYS A O 1
ATOM 876 N N . CYS A 1 109 ? -13.821 -1.674 14.814 1.00 64.06 109 CYS A N 1
ATOM 877 C CA . CYS A 1 109 ? -14.192 -1.476 13.423 1.00 64.06 109 CYS A CA 1
ATOM 878 C C . CYS A 1 109 ? -14.188 -2.814 12.680 1.00 64.06 109 CYS A C 1
ATOM 880 O O . CYS A 1 109 ? -13.198 -3.542 12.683 1.00 64.06 109 CYS A O 1
ATOM 882 N N . GLU A 1 110 ? -15.330 -3.159 12.080 1.00 69.88 110 GLU A N 1
ATOM 883 C CA . GLU A 1 110 ? -15.483 -4.357 11.256 1.00 69.88 110 GLU A CA 1
ATOM 884 C C . GLU A 1 110 ? -15.539 -3.930 9.788 1.00 69.88 110 GLU A C 1
ATOM 886 O O . GLU A 1 110 ? -16.499 -3.307 9.322 1.00 69.88 110 GLU A O 1
ATOM 891 N N . CYS A 1 111 ? -14.482 -4.263 9.056 1.00 73.88 111 CYS A N 1
ATOM 892 C CA . CYS A 1 111 ? -14.412 -4.114 7.612 1.00 73.88 111 CYS A CA 1
ATOM 893 C C . CYS A 1 111 ? -14.820 -5.448 6.983 1.00 73.88 111 CYS A C 1
ATOM 895 O O . CYS A 1 111 ? -14.267 -6.492 7.340 1.00 73.88 111 CYS A O 1
ATOM 897 N N . LYS A 1 112 ? -15.759 -5.457 6.035 1.00 79.69 112 LYS A N 1
ATOM 898 C CA . LYS A 1 112 ? -16.044 -6.698 5.311 1.00 79.69 112 LYS A CA 1
ATOM 899 C C . LYS A 1 112 ? -14.875 -7.004 4.384 1.00 79.69 112 LYS A C 1
ATOM 901 O O . LYS A 1 112 ? -14.447 -6.147 3.616 1.00 79.69 112 LYS A O 1
ATOM 906 N N . ALA A 1 113 ? -14.407 -8.249 4.409 1.00 76.88 113 ALA A N 1
ATOM 907 C CA . ALA A 1 113 ? -13.347 -8.701 3.511 1.00 76.88 113 ALA A CA 1
ATOM 908 C C . ALA A 1 113 ? -13.702 -8.468 2.029 1.00 76.88 113 ALA A C 1
ATOM 910 O O . ALA A 1 113 ? -12.816 -8.202 1.228 1.00 76.88 113 ALA A O 1
ATOM 911 N N . GLU A 1 114 ? -14.988 -8.533 1.664 1.00 79.69 114 GLU A N 1
ATOM 912 C CA . GLU A 1 114 ? -15.451 -8.290 0.289 1.00 79.69 114 GLU A CA 1
ATOM 913 C C . GLU A 1 114 ? -15.201 -6.849 -0.159 1.00 79.69 114 GLU A C 1
ATOM 915 O O . GLU A 1 114 ? -14.686 -6.634 -1.252 1.00 79.69 114 GLU A O 1
ATOM 920 N N . ASP A 1 115 ? -15.492 -5.886 0.717 1.00 81.50 115 ASP A N 1
ATOM 921 C CA . ASP A 1 115 ? -15.319 -4.462 0.436 1.00 81.50 115 ASP A CA 1
ATOM 922 C C . ASP A 1 115 ? -13.827 -4.123 0.303 1.00 81.50 115 ASP A C 1
ATOM 924 O O . ASP A 1 115 ? -13.426 -3.420 -0.623 1.00 81.50 115 ASP A O 1
ATOM 928 N N . ILE A 1 116 ? -12.983 -4.691 1.177 1.00 80.44 116 ILE A N 1
ATOM 929 C CA . ILE A 1 116 ? -11.525 -4.515 1.101 1.00 80.44 116 ILE A CA 1
ATOM 930 C C . ILE A 1 116 ? -10.975 -5.086 -0.210 1.00 80.44 116 ILE A C 1
ATOM 932 O O . ILE A 1 116 ? -10.175 -4.441 -0.884 1.00 80.44 116 ILE A O 1
ATOM 936 N N . VAL A 1 117 ? -11.400 -6.290 -0.591 1.00 80.38 117 VAL A N 1
ATOM 937 C CA . VAL A 1 117 ? -10.947 -6.931 -1.830 1.00 80.38 117 VAL A C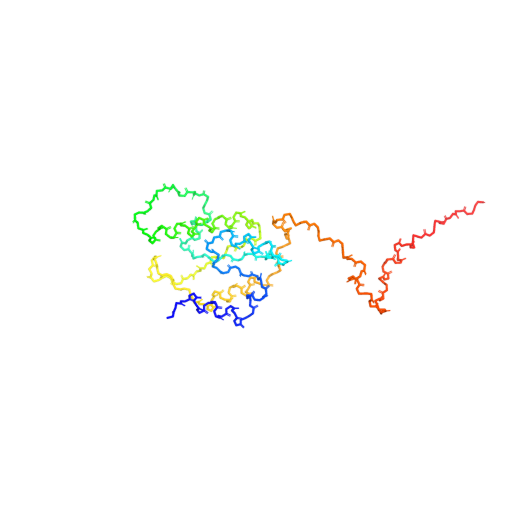A 1
ATOM 938 C C . VAL A 1 117 ? -11.388 -6.132 -3.056 1.00 80.38 117 VAL A C 1
ATOM 940 O O . VAL A 1 117 ? -10.575 -5.911 -3.951 1.00 80.38 117 VAL A O 1
ATOM 943 N N . ALA A 1 118 ? -12.635 -5.657 -3.091 1.00 83.44 118 ALA A N 1
ATOM 944 C CA . ALA A 1 118 ? -13.130 -4.817 -4.178 1.00 83.44 118 ALA A CA 1
ATOM 945 C C . ALA A 1 118 ? -12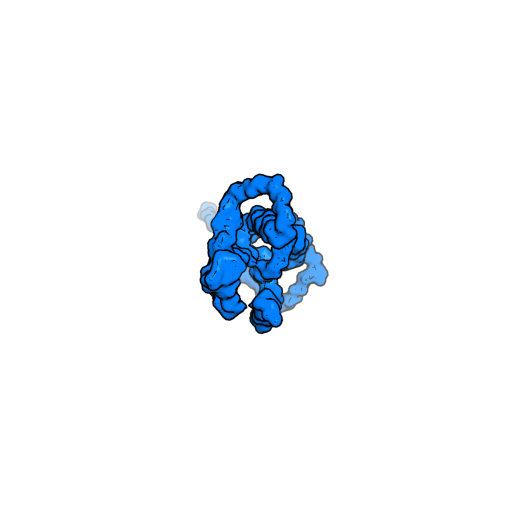.313 -3.521 -4.313 1.00 83.44 118 ALA A C 1
ATOM 947 O O . ALA A 1 118 ? -11.953 -3.129 -5.422 1.00 83.44 118 ALA A O 1
ATOM 948 N N . LEU A 1 119 ? -11.958 -2.901 -3.185 1.00 84.25 119 LEU A N 1
ATOM 949 C CA . LEU A 1 119 ? -11.133 -1.696 -3.143 1.00 84.25 119 LEU A CA 1
ATOM 950 C C . LEU A 1 119 ? -9.715 -1.945 -3.674 1.00 84.25 119 LEU A C 1
ATOM 952 O O . LEU A 1 119 ? -9.208 -1.166 -4.480 1.00 84.25 119 LEU A O 1
ATOM 956 N N . ILE A 1 120 ? -9.094 -3.057 -3.271 1.00 81.62 120 ILE A N 1
ATOM 957 C CA . ILE A 1 120 ? -7.781 -3.459 -3.784 1.00 81.62 120 ILE A CA 1
ATOM 958 C C . ILE A 1 120 ? -7.850 -3.704 -5.294 1.00 81.62 120 ILE A C 1
ATOM 960 O O . ILE A 1 120 ? -7.010 -3.198 -6.031 1.00 81.62 120 ILE A O 1
ATOM 964 N N . LEU A 1 121 ? -8.850 -4.450 -5.771 1.00 81.69 121 LEU A N 1
ATOM 965 C CA . LEU A 1 121 ? -9.019 -4.739 -7.198 1.00 81.69 121 LEU A CA 1
ATOM 966 C C . LEU A 1 121 ? -9.209 -3.462 -8.021 1.00 81.69 121 LEU A C 1
ATOM 968 O O . LEU A 1 121 ? -8.602 -3.336 -9.083 1.00 81.69 121 LEU A O 1
ATOM 972 N N . ALA A 1 122 ? -9.989 -2.505 -7.514 1.00 84.62 122 ALA A N 1
ATOM 973 C CA . ALA A 1 122 ? -10.153 -1.204 -8.152 1.00 84.62 122 ALA A CA 1
ATOM 974 C C . ALA A 1 122 ? -8.800 -0.488 -8.299 1.00 84.62 122 ALA A C 1
ATOM 976 O O . ALA A 1 122 ? -8.452 -0.062 -9.397 1.00 84.62 122 ALA A O 1
ATOM 977 N N . ARG A 1 123 ? -7.976 -0.453 -7.245 1.00 82.56 123 ARG A N 1
ATOM 978 C CA . ARG A 1 123 ? -6.635 0.155 -7.314 1.00 82.56 123 ARG A CA 1
ATOM 979 C C . ARG A 1 123 ? -5.658 -0.595 -8.199 1.00 82.56 123 ARG A C 1
ATOM 981 O O . ARG A 1 123 ? -4.846 0.023 -8.875 1.00 82.56 123 ARG A O 1
ATOM 988 N N . LEU A 1 124 ? -5.735 -1.918 -8.246 1.00 78.62 124 LEU A N 1
ATOM 989 C CA . LEU A 1 124 ? -4.898 -2.711 -9.144 1.00 78.62 124 LEU A CA 1
ATOM 990 C C . LEU A 1 124 ? -5.293 -2.567 -10.618 1.00 78.62 124 LEU A C 1
ATOM 992 O O . LEU A 1 124 ? -4.456 -2.815 -11.479 1.00 78.62 124 LEU A O 1
ATOM 996 N N . SER A 1 125 ? -6.528 -2.151 -10.913 1.00 80.50 125 SER A N 1
ATOM 997 C CA . SER A 1 125 ? -6.959 -1.868 -12.288 1.00 80.50 125 SER A CA 1
ATOM 998 C C . SER A 1 125 ? -6.378 -0.566 -12.855 1.00 80.50 125 SER A C 1
ATOM 1000 O O . SER A 1 125 ? -6.328 -0.396 -14.072 1.00 80.50 125 SER A O 1
ATOM 1002 N N . GLU A 1 126 ? -5.895 0.335 -11.995 1.00 80.44 126 GLU A N 1
ATOM 1003 C CA . GLU A 1 126 ? -5.245 1.577 -12.410 1.00 80.44 126 GLU A CA 1
ATOM 1004 C C . GLU A 1 126 ? -3.779 1.319 -12.806 1.00 80.44 126 GLU A C 1
ATOM 1006 O O . GLU A 1 126 ? -3.078 0.576 -12.108 1.00 80.44 126 GLU A O 1
ATOM 1011 N N . PRO A 1 127 ? -3.259 1.951 -13.875 1.00 72.69 127 PRO A N 1
ATOM 1012 C CA . PRO A 1 127 ? -1.881 1.749 -14.319 1.00 72.69 127 PRO A CA 1
ATOM 1013 C C . PRO A 1 127 ? -0.877 2.106 -13.220 1.00 72.69 127 PRO A C 1
ATOM 1015 O O . PRO A 1 127 ? -1.019 3.135 -12.558 1.00 72.69 127 PRO A O 1
ATOM 1018 N N . GLY A 1 128 ? 0.117 1.232 -13.019 1.00 67.44 128 GLY A N 1
ATOM 1019 C CA . GLY A 1 128 ? 1.216 1.383 -12.056 1.00 67.44 128 GLY A CA 1
ATOM 1020 C C . GLY A 1 128 ? 1.882 2.762 -12.127 1.00 67.44 128 GLY A C 1
ATOM 1021 O O . GLY A 1 128 ? 2.063 3.269 -13.234 1.00 67.44 128 GLY A O 1
ATOM 1022 N N . PRO A 1 129 ? 2.287 3.378 -10.999 1.00 69.75 129 PRO A N 1
ATOM 1023 C CA . PRO A 1 129 ? 3.131 4.562 -11.080 1.00 69.75 129 PRO A CA 1
ATOM 1024 C C . PRO A 1 129 ? 4.456 4.191 -11.768 1.00 69.75 129 PRO A C 1
ATOM 1026 O O . PRO A 1 129 ? 5.090 3.197 -11.410 1.00 69.75 129 PRO A O 1
ATOM 1029 N N . PHE A 1 130 ? 4.875 4.982 -12.758 1.00 68.25 130 PHE A N 1
ATOM 1030 C CA . PHE A 1 130 ? 6.187 4.833 -13.389 1.00 68.25 130 PHE A CA 1
ATOM 1031 C C . PHE A 1 130 ? 7.255 5.338 -12.426 1.00 68.25 130 PHE A C 1
ATOM 1033 O O . PHE A 1 130 ? 7.556 6.531 -12.380 1.00 68.25 130 PHE A O 1
ATOM 1040 N N . LEU A 1 131 ? 7.788 4.430 -11.613 1.00 68.94 131 LEU A N 1
ATOM 1041 C CA . LEU A 1 131 ? 8.794 4.750 -10.613 1.00 68.94 131 LEU A CA 1
ATOM 1042 C C . LEU A 1 131 ? 10.052 3.914 -10.828 1.00 68.94 131 LEU A C 1
ATOM 1044 O O . LEU A 1 131 ? 9.951 2.723 -11.135 1.00 68.94 131 LEU A O 1
ATOM 1048 N N . PRO A 1 132 ? 11.240 4.522 -10.660 1.00 66.56 132 PRO A N 1
ATOM 1049 C CA . PRO A 1 132 ? 12.476 3.763 -10.634 1.00 66.56 132 PRO A CA 1
ATOM 1050 C C . PRO A 1 132 ? 12.452 2.777 -9.460 1.00 66.56 132 PRO A C 1
ATOM 1052 O O . PRO A 1 132 ? 11.749 2.978 -8.465 1.00 66.56 132 PRO A O 1
ATOM 1055 N N . HIS A 1 133 ? 13.236 1.706 -9.571 1.00 66.06 133 HIS A N 1
ATOM 1056 C CA . HIS A 1 133 ? 13.428 0.773 -8.465 1.00 66.06 133 HIS A CA 1
ATOM 1057 C C . HIS A 1 133 ? 13.918 1.515 -7.214 1.00 66.06 133 HIS A C 1
ATOM 1059 O O . HIS A 1 133 ? 14.768 2.403 -7.303 1.00 66.06 133 HIS A O 1
ATOM 1065 N N . ARG A 1 134 ? 13.357 1.167 -6.047 1.00 72.69 134 ARG A N 1
ATOM 1066 C CA . ARG A 1 134 ? 13.624 1.871 -4.778 1.00 72.69 134 ARG A CA 1
ATOM 1067 C C . ARG A 1 134 ? 15.048 1.627 -4.290 1.00 72.69 134 ARG A C 1
ATOM 1069 O O . ARG A 1 134 ? 15.655 2.498 -3.674 1.00 72.69 134 ARG A O 1
ATOM 1076 N N . VAL A 1 135 ? 15.588 0.450 -4.590 1.00 65.94 135 VAL A N 1
ATOM 1077 C CA . VAL A 1 135 ? 17.001 0.124 -4.411 1.00 65.94 135 VAL A CA 1
ATOM 1078 C C . VAL A 1 135 ? 17.715 0.319 -5.743 1.00 65.94 135 VAL A C 1
ATOM 1080 O O . VAL A 1 135 ? 17.199 -0.072 -6.792 1.00 65.94 135 VAL A O 1
ATOM 1083 N N . GLY A 1 136 ? 18.918 0.898 -5.698 1.00 55.34 136 GLY A N 1
ATOM 1084 C CA . GLY A 1 136 ? 19.830 0.918 -6.836 1.00 55.34 136 GLY A CA 1
ATOM 1085 C C . GLY A 1 136 ? 20.162 -0.513 -7.237 1.00 55.34 136 GLY A C 1
ATOM 1086 O O . GLY A 1 136 ? 21.058 -1.135 -6.669 1.00 55.34 136 GLY A O 1
ATOM 1087 N N . ARG A 1 137 ? 19.391 -1.064 -8.173 1.00 55.03 137 ARG A N 1
ATOM 1088 C CA . ARG A 1 137 ? 19.644 -2.390 -8.716 1.00 55.03 137 ARG A CA 1
ATOM 1089 C C . ARG A 1 137 ? 20.948 -2.293 -9.492 1.00 55.03 137 ARG A C 1
ATOM 1091 O O . ARG A 1 137 ? 21.094 -1.405 -10.334 1.00 55.03 137 ARG A O 1
ATOM 1098 N N . ALA A 1 138 ? 21.893 -3.188 -9.206 1.00 53.62 138 ALA A N 1
ATOM 1099 C CA . ALA A 1 138 ? 22.993 -3.387 -10.136 1.00 53.62 138 ALA A CA 1
ATOM 1100 C C . ALA A 1 138 ? 22.358 -3.635 -11.515 1.00 53.62 138 ALA A C 1
ATOM 1102 O O . ALA A 1 138 ? 21.378 -4.391 -11.577 1.00 53.62 138 ALA A O 1
ATOM 1103 N N . PRO A 1 139 ? 22.823 -2.960 -12.581 1.00 56.81 139 PRO A N 1
ATOM 1104 C CA . PRO A 1 139 ? 22.294 -3.208 -13.912 1.00 56.81 139 PRO A CA 1
ATOM 1105 C C . PRO A 1 139 ? 22.319 -4.714 -14.143 1.00 56.81 139 PRO A C 1
ATOM 1107 O O . PRO A 1 139 ? 23.308 -5.369 -13.796 1.00 56.81 139 PRO A O 1
ATOM 1110 N N . THR A 1 140 ? 21.209 -5.263 -14.643 1.00 57.12 140 THR A N 1
ATOM 1111 C CA . THR A 1 140 ? 21.159 -6.676 -15.010 1.00 57.12 140 THR A CA 1
ATOM 1112 C C . THR A 1 140 ? 22.385 -6.934 -15.880 1.00 57.12 140 THR A C 1
ATOM 1114 O O . THR A 1 140 ? 22.579 -6.182 -16.844 1.00 57.12 140 THR A O 1
ATOM 1117 N N . PRO A 1 141 ? 23.262 -7.889 -15.518 1.00 67.69 141 PRO A N 1
ATOM 1118 C CA . PRO A 1 141 ? 24.409 -8.179 -16.355 1.00 67.69 141 PRO A CA 1
ATOM 1119 C C . PRO A 1 141 ? 23.884 -8.476 -17.762 1.00 67.69 141 PRO A C 1
ATOM 1121 O O . PRO A 1 141 ? 22.826 -9.105 -17.881 1.00 67.69 141 PRO A O 1
ATOM 1124 N N . PRO A 1 142 ? 24.551 -7.966 -18.812 1.00 72.31 142 PRO A N 1
ATOM 1125 C CA . PRO A 1 142 ? 24.120 -8.231 -20.172 1.00 72.31 142 PRO A CA 1
ATOM 1126 C C . PRO A 1 142 ? 23.965 -9.748 -20.342 1.00 72.31 142 PRO A C 1
ATOM 1128 O O . PRO A 1 142 ? 24.823 -10.487 -19.837 1.00 72.31 142 PRO A O 1
ATOM 1131 N N . PRO A 1 143 ? 22.874 -10.212 -20.980 1.00 69.88 143 PRO A N 1
ATOM 1132 C CA . PRO A 1 143 ? 22.664 -11.636 -21.192 1.00 69.88 143 PRO A CA 1
ATOM 1133 C C . PRO A 1 143 ? 23.892 -12.207 -21.891 1.00 69.88 143 PRO A C 1
ATOM 1135 O O . PRO A 1 143 ? 24.482 -11.567 -22.772 1.00 69.88 143 PRO A O 1
ATOM 1138 N N . ARG A 1 144 ? 24.323 -13.393 -21.465 1.00 74.81 144 ARG A N 1
ATOM 1139 C CA . ARG A 1 144 ? 25.442 -14.052 -22.143 1.00 74.81 144 ARG A CA 1
ATOM 1140 C C . ARG A 1 144 ? 25.002 -14.384 -23.574 1.00 74.81 144 ARG A C 1
ATOM 1142 O O . ARG A 1 144 ? 23.831 -14.694 -23.768 1.00 74.81 144 ARG A O 1
ATOM 1149 N N . PRO A 1 145 ? 25.901 -14.381 -24.575 1.00 71.94 145 PRO A N 1
ATOM 1150 C CA . PRO A 1 145 ? 25.541 -14.754 -25.949 1.00 71.94 145 PRO A CA 1
ATOM 1151 C C . PRO A 1 145 ? 24.852 -16.123 -26.049 1.00 71.94 145 PRO A C 1
ATOM 1153 O O . PRO A 1 145 ? 24.039 -16.349 -26.930 1.00 71.94 145 PRO A O 1
ATOM 1156 N N . GLU A 1 146 ? 25.162 -17.015 -25.108 1.00 75.81 146 GLU A N 1
ATOM 1157 C CA . GLU A 1 146 ? 24.593 -18.358 -24.951 1.00 75.81 146 GLU A CA 1
ATOM 1158 C C . GLU A 1 146 ? 23.130 -18.365 -24.457 1.00 75.81 146 GLU A C 1
ATOM 1160 O O . GLU A 1 146 ? 22.460 -19.385 -24.565 1.00 75.81 146 GLU A O 1
ATOM 1165 N N . GLU A 1 147 ? 22.651 -17.259 -23.881 1.00 73.00 147 GLU A N 1
ATOM 1166 C CA . GLU A 1 147 ? 21.297 -17.084 -23.324 1.00 73.00 147 GLU A CA 1
ATOM 1167 C C . GLU A 1 147 ? 20.361 -16.332 -24.283 1.00 73.00 147 GLU A C 1
ATOM 1169 O O . GLU A 1 147 ? 19.165 -16.225 -24.021 1.00 73.00 147 GLU A O 1
ATOM 1174 N N . ILE A 1 148 ? 20.902 -15.789 -25.376 1.00 70.31 148 ILE A N 1
ATOM 1175 C CA . ILE A 1 148 ? 20.128 -15.141 -26.432 1.00 70.31 148 ILE A CA 1
ATOM 1176 C C . ILE A 1 148 ? 19.675 -16.252 -27.384 1.00 70.31 148 ILE A C 1
ATOM 1178 O O . ILE A 1 148 ? 20.423 -16.663 -28.271 1.00 70.31 148 ILE A O 1
ATOM 1182 N N . GLU A 1 149 ? 18.464 -16.773 -27.178 1.00 69.88 149 GLU A N 1
ATOM 1183 C CA . GLU A 1 149 ? 17.818 -17.644 -28.163 1.00 69.88 149 GLU A CA 1
ATOM 1184 C C . GLU A 1 149 ? 17.481 -16.802 -29.395 1.00 69.88 149 GLU A C 1
ATOM 1186 O O . GLU A 1 149 ? 16.597 -15.953 -29.368 1.00 69.88 149 GLU A O 1
ATOM 1191 N N . TYR A 1 150 ? 18.252 -16.998 -30.463 1.00 66.00 150 TYR A N 1
ATOM 1192 C CA . TYR A 1 150 ? 17.964 -16.413 -31.765 1.00 66.00 150 TYR A CA 1
ATOM 1193 C C . TYR A 1 150 ? 16.905 -17.294 -32.429 1.00 66.00 150 TYR A C 1
ATOM 1195 O O . TYR A 1 150 ? 17.227 -18.394 -32.893 1.00 66.00 150 TYR A O 1
ATOM 1203 N N . GLU A 1 151 ? 15.645 -16.858 -32.439 1.00 74.62 151 GLU A N 1
ATOM 1204 C CA . GLU A 1 151 ? 14.642 -17.519 -33.265 1.00 74.62 151 GLU A CA 1
ATOM 1205 C C . GLU A 1 151 ? 14.982 -17.201 -34.731 1.00 74.62 151 GLU A C 1
ATOM 1207 O O . GLU A 1 151 ? 15.095 -16.033 -35.100 1.00 74.62 151 GLU A O 1
ATOM 1212 N N . PRO A 1 152 ? 15.206 -18.205 -35.597 1.00 69.38 152 PRO A N 1
ATOM 1213 C CA . PRO A 1 152 ? 15.590 -17.971 -36.992 1.00 69.38 152 PRO A CA 1
ATOM 1214 C C . PRO A 1 152 ? 14.516 -17.235 -37.817 1.00 69.38 152 PRO A C 1
ATOM 1216 O O . PRO A 1 152 ? 14.793 -16.884 -38.963 1.00 69.38 152 PRO A O 1
ATOM 1219 N N . ASP A 1 153 ? 13.338 -16.997 -37.232 1.00 71.06 153 ASP A N 1
ATOM 1220 C CA . ASP A 1 153 ? 12.207 -16.268 -37.807 1.00 71.06 153 ASP A CA 1
ATOM 1221 C C . ASP A 1 153 ? 12.002 -14.868 -37.184 1.00 71.06 153 ASP A C 1
ATOM 1223 O O . ASP A 1 153 ? 11.020 -14.203 -37.517 1.00 71.06 153 ASP A O 1
ATOM 1227 N N . ASP A 1 154 ? 12.893 -14.392 -36.301 1.00 75.25 154 ASP A N 1
ATOM 1228 C CA . ASP A 1 154 ? 12.850 -13.000 -35.830 1.00 75.25 154 ASP A CA 1
ATOM 1229 C C . ASP A 1 154 ? 13.163 -12.057 -37.004 1.00 75.25 154 ASP A C 1
ATOM 1231 O O . ASP A 1 154 ? 14.320 -11.816 -37.369 1.00 75.25 154 ASP A O 1
ATOM 1235 N N . ASP A 1 155 ? 12.102 -11.532 -37.621 1.00 72.69 155 ASP A N 1
ATOM 1236 C CA . ASP A 1 155 ? 12.199 -10.529 -38.674 1.00 72.69 155 ASP A CA 1
ATOM 1237 C C . ASP A 1 155 ? 12.973 -9.309 -38.145 1.00 72.69 155 ASP A C 1
ATOM 1239 O O . ASP A 1 155 ? 12.651 -8.774 -37.077 1.00 72.69 155 ASP A O 1
ATOM 1243 N N . PRO A 1 156 ? 13.988 -8.816 -38.877 1.00 67.44 156 PRO A N 1
ATOM 1244 C CA . PRO A 1 156 ? 14.725 -7.650 -38.428 1.00 67.44 156 PRO A CA 1
ATOM 1245 C C . PRO A 1 156 ? 13.784 -6.441 -38.390 1.00 67.44 156 PRO A C 1
ATOM 1247 O O . PRO A 1 156 ? 13.057 -6.183 -39.353 1.00 67.44 156 PRO A O 1
ATOM 1250 N N . ASP A 1 157 ? 13.821 -5.675 -37.295 1.00 68.19 157 ASP A N 1
ATOM 1251 C CA . ASP A 1 157 ? 13.022 -4.457 -37.159 1.00 68.19 157 ASP A CA 1
ATOM 1252 C C . ASP A 1 157 ? 13.322 -3.506 -38.328 1.00 68.19 157 ASP A C 1
ATOM 1254 O O . ASP A 1 157 ? 14.409 -2.931 -38.459 1.00 68.19 157 ASP A O 1
ATOM 1258 N N . VAL A 1 158 ? 12.332 -3.357 -39.210 1.00 69.25 158 VAL A N 1
ATOM 1259 C CA . VAL A 1 158 ? 12.435 -2.567 -40.438 1.00 69.25 158 VAL A CA 1
ATOM 1260 C C . VAL A 1 158 ? 12.737 -1.090 -40.171 1.00 69.25 158 VAL A C 1
ATOM 1262 O O . VAL A 1 158 ? 13.259 -0.409 -41.059 1.00 69.25 158 VAL A O 1
ATOM 1265 N N . SER A 1 159 ? 12.472 -0.596 -38.955 1.00 67.69 159 SER A N 1
ATOM 1266 C CA . SER A 1 159 ? 12.799 0.773 -38.545 1.00 67.69 159 SER A CA 1
ATOM 1267 C C . SER A 1 159 ? 14.309 1.027 -38.454 1.00 67.69 159 SER A C 1
ATOM 1269 O O . SER A 1 159 ? 14.759 2.119 -38.803 1.00 67.69 159 SER A O 1
ATOM 1271 N N . VAL A 1 160 ? 15.108 0.005 -38.126 1.00 66.25 160 VAL A N 1
ATOM 1272 C CA . VAL A 1 160 ? 16.577 0.100 -38.058 1.00 66.25 160 VAL A CA 1
ATOM 1273 C C . VAL A 1 160 ? 17.168 0.390 -39.440 1.00 66.25 160 VAL A C 1
ATOM 1275 O O . VAL A 1 160 ? 18.102 1.177 -39.580 1.00 66.25 160 VAL A O 1
ATOM 1278 N N . PHE A 1 161 ? 16.592 -0.169 -40.509 1.00 65.88 161 PHE A N 1
ATOM 1279 C CA . PHE A 1 161 ? 17.069 0.100 -41.871 1.00 65.88 161 PHE A CA 1
ATOM 1280 C C . PHE A 1 161 ? 16.759 1.519 -42.355 1.00 65.88 161 PHE A C 1
ATOM 1282 O O . PHE A 1 161 ? 17.423 1.989 -43.280 1.00 65.88 161 PHE A O 1
ATOM 1289 N N . ALA A 1 162 ? 15.776 2.199 -41.761 1.00 66.44 162 ALA A N 1
ATOM 1290 C CA . ALA A 1 162 ? 15.506 3.603 -42.059 1.00 66.44 162 ALA A CA 1
ATOM 1291 C C . ALA A 1 162 ? 16.569 4.525 -41.441 1.00 66.44 162 ALA A C 1
ATOM 1293 O O . ALA A 1 162 ? 16.887 5.554 -42.028 1.00 66.44 162 ALA A O 1
ATOM 1294 N N . GLU A 1 163 ? 17.147 4.135 -40.304 1.00 66.69 163 GLU A N 1
ATOM 1295 C CA . GLU A 1 163 ? 18.182 4.901 -39.601 1.00 66.69 163 GLU A CA 1
ATOM 1296 C C . GLU A 1 163 ? 19.570 4.740 -40.248 1.00 66.69 163 GLU A C 1
ATOM 1298 O O . GLU A 1 163 ? 20.341 5.691 -40.305 1.00 66.69 163 GLU A O 1
ATOM 1303 N N . ILE A 1 164 ? 19.874 3.566 -40.822 1.00 66.50 164 ILE A N 1
ATOM 1304 C CA . ILE A 1 164 ? 21.145 3.321 -41.537 1.00 66.50 164 ILE A CA 1
ATOM 1305 C C . ILE A 1 164 ? 21.138 3.961 -42.936 1.00 66.50 164 ILE A C 1
ATOM 1307 O O . ILE A 1 164 ? 22.182 4.331 -43.474 1.00 66.50 164 ILE A O 1
ATOM 1311 N N . ARG A 1 165 ? 19.958 4.090 -43.550 1.00 65.31 165 ARG A N 1
ATOM 1312 C CA . ARG A 1 165 ? 19.780 4.784 -44.829 1.00 65.31 165 ARG A CA 1
ATOM 1313 C C . ARG A 1 165 ? 19.633 6.281 -44.585 1.00 65.31 165 ARG A C 1
ATOM 1315 O O . ARG A 1 165 ? 18.586 6.857 -44.878 1.00 65.31 165 ARG A O 1
ATOM 1322 N N . GLU A 1 166 ? 20.686 6.922 -44.083 1.00 65.62 166 GLU A N 1
ATOM 1323 C CA . GLU A 1 166 ? 20.791 8.371 -44.245 1.00 65.62 166 GLU A CA 1
ATOM 1324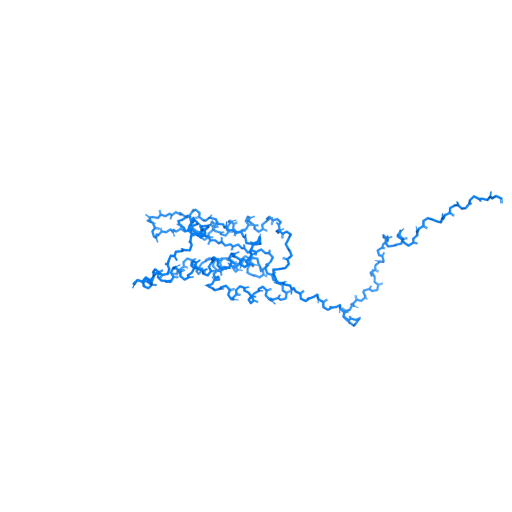 C C . GLU A 1 166 ? 20.611 8.691 -45.743 1.00 65.62 166 GLU A C 1
ATOM 1326 O O . GLU A 1 166 ? 21.221 8.024 -46.588 1.00 65.62 166 GLU A O 1
ATOM 1331 N N . PRO A 1 167 ? 19.728 9.636 -46.118 1.00 67.56 167 PRO A N 1
ATOM 1332 C CA . PRO A 1 167 ? 19.547 9.990 -47.516 1.00 67.56 167 PRO A CA 1
ATOM 1333 C C . PRO A 1 167 ? 20.884 10.490 -48.063 1.00 67.56 167 PRO A C 1
ATOM 1335 O O . PRO A 1 167 ? 21.473 11.412 -47.497 1.00 67.56 167 PRO A O 1
ATOM 1338 N N . GLU A 1 168 ? 21.365 9.875 -49.149 1.00 69.94 168 GLU A N 1
ATOM 1339 C CA . GLU A 1 168 ? 22.615 10.288 -49.784 1.00 69.94 168 GLU A CA 1
ATOM 1340 C C . GLU A 1 168 ? 22.587 11.807 -50.027 1.00 69.94 168 GLU A C 1
ATOM 1342 O O . GLU A 1 168 ? 21.603 12.327 -50.573 1.00 69.94 168 GLU A O 1
ATOM 1347 N N . PRO A 1 169 ? 23.631 12.552 -49.619 1.00 70.25 169 PRO A N 1
ATOM 1348 C CA . PRO A 1 169 ? 23.681 13.977 -49.880 1.00 70.25 169 PRO A CA 1
ATOM 1349 C C . PRO A 1 169 ? 23.705 14.195 -51.394 1.00 70.25 169 PRO A C 1
ATOM 1351 O O . PRO A 1 169 ? 24.622 13.756 -52.089 1.00 70.25 169 PRO A O 1
ATOM 1354 N N . ILE A 1 170 ? 22.690 14.893 -51.906 1.00 72.81 170 ILE A N 1
ATOM 1355 C CA . ILE A 1 170 ? 22.619 15.291 -53.312 1.00 72.81 170 ILE A CA 1
ATOM 1356 C C . ILE A 1 170 ? 23.727 16.318 -53.543 1.00 72.81 170 ILE A C 1
ATOM 1358 O O . ILE A 1 170 ? 23.573 17.502 -53.239 1.00 72.81 170 ILE A O 1
ATOM 1362 N N . LEU A 1 171 ? 24.869 15.862 -54.054 1.00 73.44 171 LEU A N 1
ATOM 1363 C CA . LEU A 1 171 ? 25.933 16.756 -54.485 1.00 73.44 171 LEU A CA 1
ATOM 1364 C C . LEU A 1 171 ? 25.466 17.481 -55.757 1.00 73.44 171 LEU A C 1
ATOM 1366 O O . LEU A 1 171 ? 25.087 16.816 -56.727 1.00 73.44 171 LEU A O 1
ATOM 1370 N N . PRO A 1 172 ? 25.476 18.825 -55.796 1.00 66.56 172 PRO A N 1
ATOM 1371 C CA . PRO A 1 172 ? 25.245 19.539 -57.038 1.00 66.56 172 PRO A CA 1
ATOM 1372 C C . PRO A 1 172 ? 26.397 19.222 -57.996 1.00 66.56 172 PRO A C 1
ATOM 1374 O O . PRO A 1 172 ? 27.558 19.494 -57.696 1.00 66.56 172 PRO A O 1
ATOM 1377 N N . LEU A 1 173 ? 26.064 18.627 -59.142 1.00 62.34 173 LEU A N 1
ATOM 1378 C CA . LEU A 1 173 ? 26.968 18.513 -60.283 1.00 62.34 173 LEU A CA 1
ATOM 1379 C C . LEU A 1 173 ? 27.299 19.935 -60.762 1.00 62.34 173 LEU A C 1
ATOM 1381 O O . LEU A 1 173 ? 26.433 20.610 -61.321 1.00 62.34 173 LEU A O 1
ATOM 1385 N N . ILE A 1 174 ? 28.524 20.385 -60.484 1.00 61.22 174 ILE A N 1
ATOM 1386 C CA . ILE A 1 174 ? 29.142 21.582 -61.074 1.00 61.22 174 ILE A CA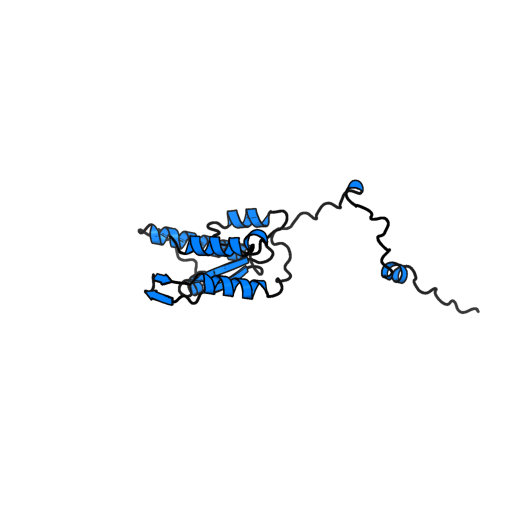 1
ATOM 1387 C C . ILE A 1 174 ? 30.042 21.123 -62.217 1.00 61.22 174 ILE A C 1
ATOM 1389 O O . ILE A 1 174 ? 30.808 20.158 -61.991 1.00 61.22 174 ILE A O 1
#

Radius of gyration: 24.81 Å; chains: 1; bounding box: 49×40×92 Å

pLDDT: mean 70.89, std 9.05, range [43.03, 84.62]

Sequence (174 aa):
MNDSSRLQERLAQLNLLDKRWILTGVERVEDFKELDASIVPPNRVLMLVDSSAYDKVMSNKLLPWEAPEDPKKQKQRQLMWHMKDALAYAGPSAEVIRLDCKCKTEDKCECKAEDIVALILARLSEPGPFLPHRVGRAPTPPPRPEEIEYEPDDDPDVSVFAEIREPEPILPLI